Protein AF-A0A1I7AZZ4-F1 (afdb_monomer_lite)

Sequence (117 aa):
MKKLANLSLGICGASIALPRLFILFAGEDNTLLQVIPWGGLILITGILGIGLHLWEARKEGLKFGFQSIFLFLSLVLLFVGFAGLEFQWENAKFILFIGVLTLGVWLVFPNNKKEEE

pLDDT: mean 81.93, std 12.4, range [34.69, 94.19]

Radius of gyration: 16.48 Å; chains: 1; bounding box: 50×30×44 Å

Structure (mmCIF, N/CA/C/O backbone):
data_AF-A0A1I7AZZ4-F1
#
_entry.id   AF-A0A1I7AZZ4-F1
#
loop_
_atom_site.group_PDB
_atom_site.id
_atom_site.type_symbol
_atom_site.label_atom_id
_atom_site.label_alt_id
_atom_site.label_comp_id
_atom_site.label_asym_id
_atom_site.label_entity_id
_atom_site.label_seq_id
_atom_site.pdbx_PDB_ins_code
_atom_site.Cartn_x
_atom_site.Cartn_y
_atom_site.Cartn_z
_atom_site.occupancy
_atom_site.B_iso_or_equiv
_atom_site.auth_seq_id
_atom_site.auth_comp_id
_atom_site.auth_asym_id
_atom_site.auth_atom_id
_atom_site.pdbx_PDB_model_num
ATOM 1 N N . MET A 1 1 ? -6.242 15.486 11.254 1.00 74.62 1 MET A N 1
ATOM 2 C CA . MET A 1 1 ? -5.219 14.649 10.590 1.00 74.62 1 MET A CA 1
ATOM 3 C C . MET A 1 1 ? -5.734 14.087 9.262 1.00 74.62 1 MET A C 1
ATOM 5 O O . MET A 1 1 ? -4.910 13.761 8.414 1.00 74.62 1 MET A O 1
ATOM 9 N N . LYS A 1 2 ? -7.054 14.158 9.005 1.00 77.81 2 LYS A N 1
ATOM 10 C CA . LYS A 1 2 ? -7.714 13.650 7.786 1.00 77.81 2 LYS A CA 1
ATOM 11 C C . LYS A 1 2 ? -7.092 14.164 6.496 1.00 77.81 2 LYS A C 1
ATOM 13 O O . LYS A 1 2 ? -6.870 13.395 5.573 1.00 77.81 2 LYS A O 1
ATOM 18 N N . LYS A 1 3 ? -6.745 15.457 6.446 1.00 81.75 3 LYS A N 1
ATOM 19 C CA . LYS A 1 3 ? -6.085 16.061 5.275 1.00 81.75 3 LYS A CA 1
ATOM 20 C C . LYS A 1 3 ? -4.731 15.411 4.962 1.00 81.75 3 LYS A C 1
ATOM 22 O O . LYS A 1 3 ? -4.466 15.135 3.802 1.00 81.75 3 LYS A O 1
ATOM 27 N N . LEU A 1 4 ? -3.912 15.129 5.978 1.00 83.00 4 LEU A N 1
ATOM 28 C CA . LEU A 1 4 ? -2.614 14.463 5.806 1.00 83.00 4 LEU A CA 1
ATOM 29 C C . LEU A 1 4 ? -2.783 12.985 5.443 1.00 83.00 4 LEU A C 1
ATOM 31 O O . LEU A 1 4 ? -2.088 12.502 4.558 1.00 83.00 4 LEU A O 1
ATOM 35 N N . ALA A 1 5 ? -3.737 12.291 6.070 1.00 80.00 5 ALA A N 1
ATOM 36 C CA . ALA A 1 5 ? -4.045 10.900 5.747 1.00 80.00 5 ALA A CA 1
ATOM 37 C C . ALA A 1 5 ? -4.498 10.750 4.282 1.00 80.00 5 ALA A C 1
ATOM 39 O O . ALA A 1 5 ? -3.969 9.921 3.544 1.00 80.00 5 ALA A O 1
ATOM 40 N N . ASN A 1 6 ? -5.409 11.620 3.832 1.00 84.31 6 AS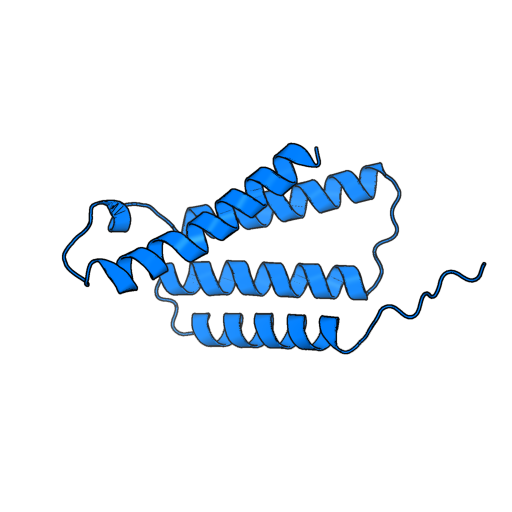N A N 1
ATOM 41 C CA . ASN A 1 6 ? -5.896 11.642 2.452 1.00 84.31 6 ASN A CA 1
ATOM 42 C C . ASN A 1 6 ? -4.806 12.046 1.457 1.00 84.31 6 ASN A C 1
ATOM 44 O O . ASN A 1 6 ? -4.733 11.468 0.379 1.00 84.31 6 ASN A O 1
ATOM 48 N N . LEU A 1 7 ? -3.943 12.998 1.816 1.00 87.81 7 LEU A N 1
ATOM 49 C CA . LEU A 1 7 ? -2.799 13.373 0.989 1.00 87.81 7 LEU A CA 1
ATOM 50 C C . LEU A 1 7 ? -1.818 12.204 0.838 1.00 87.81 7 LEU A C 1
ATOM 52 O O . LEU A 1 7 ? -1.397 11.908 -0.273 1.00 87.81 7 LEU A O 1
ATOM 56 N N . SER A 1 8 ? -1.519 11.491 1.925 1.00 86.31 8 SER A N 1
ATOM 57 C CA . SER A 1 8 ? -0.649 10.312 1.902 1.00 86.31 8 SER A CA 1
ATOM 58 C C . SER A 1 8 ? -1.220 9.197 1.020 1.00 86.31 8 SER A C 1
ATOM 60 O O . SER A 1 8 ? -0.510 8.636 0.191 1.00 86.31 8 SER A O 1
ATOM 62 N N . LEU A 1 9 ? -2.523 8.919 1.131 1.00 85.81 9 LEU A N 1
ATOM 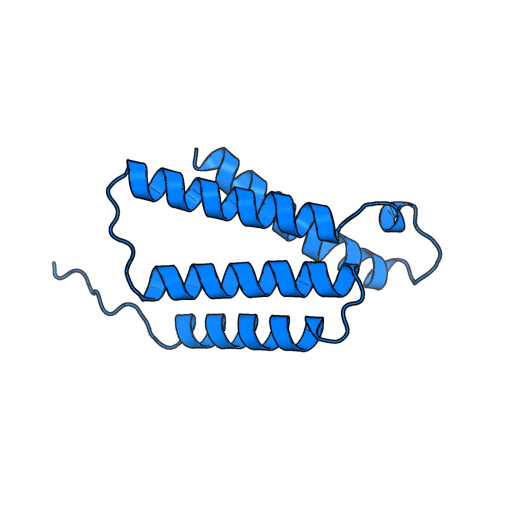63 C CA . LEU A 1 9 ? -3.202 7.950 0.264 1.00 85.81 9 LEU A CA 1
ATOM 64 C C . LEU A 1 9 ? -3.276 8.418 -1.196 1.00 85.81 9 LEU A C 1
ATOM 66 O O . LEU A 1 9 ? -3.131 7.602 -2.102 1.00 85.81 9 LEU A O 1
ATOM 70 N N . GLY A 1 10 ? -3.453 9.719 -1.433 1.00 85.75 10 GLY A N 1
ATOM 71 C CA . GLY A 1 10 ? -3.416 10.308 -2.770 1.00 85.75 10 GLY A CA 1
ATOM 72 C C . GLY A 1 10 ? -2.044 10.160 -3.430 1.00 85.75 10 GLY A C 1
ATOM 73 O O . GLY A 1 10 ? -1.964 9.744 -4.583 1.00 85.75 10 GLY A O 1
ATOM 74 N N . ILE A 1 11 ? -0.963 10.418 -2.686 1.00 88.19 11 ILE A N 1
ATOM 75 C CA . ILE A 1 11 ? 0.414 10.204 -3.153 1.00 88.19 11 ILE A CA 1
ATOM 76 C C . ILE A 1 11 ? 0.674 8.716 -3.401 1.00 88.19 11 ILE A C 1
ATOM 78 O O . ILE A 1 11 ? 1.283 8.379 -4.415 1.00 88.19 11 ILE A O 1
ATOM 82 N N . CYS A 1 12 ? 0.179 7.823 -2.539 1.00 89.31 12 CYS A N 1
ATOM 83 C CA . CYS A 1 12 ? 0.261 6.376 -2.754 1.00 89.31 12 CYS A CA 1
ATOM 84 C C . CYS A 1 12 ? -0.423 5.976 -4.071 1.00 89.31 12 CYS A C 1
ATOM 86 O O . CYS A 1 12 ? 0.192 5.340 -4.924 1.00 89.31 12 CYS A O 1
ATOM 88 N N . GLY A 1 13 ? -1.663 6.424 -4.291 1.00 86.69 13 GLY A N 1
ATOM 89 C CA . GLY A 1 13 ? -2.407 6.164 -5.525 1.00 86.69 13 GLY A CA 1
ATOM 90 C C . GLY A 1 13 ? -1.704 6.709 -6.770 1.00 86.69 13 GLY A C 1
ATOM 91 O O . GLY A 1 13 ? -1.576 5.996 -7.765 1.00 86.69 13 GLY A O 1
ATOM 92 N N . ALA A 1 14 ? -1.176 7.934 -6.701 1.00 87.88 14 ALA A N 1
ATOM 93 C CA . ALA A 1 14 ? -0.376 8.512 -7.777 1.00 87.88 14 ALA A CA 1
ATOM 94 C C . ALA A 1 14 ? 0.898 7.694 -8.040 1.00 87.88 14 ALA A C 1
ATOM 96 O O . ALA A 1 14 ? 1.213 7.417 -9.191 1.00 87.88 14 ALA A O 1
ATOM 97 N N . SER A 1 15 ? 1.581 7.237 -6.989 1.00 87.31 15 SER A N 1
ATOM 98 C CA . SER A 1 15 ? 2.793 6.411 -7.088 1.00 87.31 15 SER A CA 1
ATOM 99 C C . SER A 1 15 ? 2.526 5.027 -7.681 1.00 87.31 15 SER A C 1
ATOM 101 O O . SER A 1 15 ? 3.420 4.437 -8.270 1.00 87.31 15 SER A O 1
ATOM 103 N N . ILE A 1 16 ? 1.300 4.510 -7.560 1.00 87.50 16 ILE A N 1
ATOM 104 C CA . ILE A 1 16 ? 0.868 3.268 -8.215 1.00 87.50 16 ILE A CA 1
ATOM 105 C C . ILE A 1 16 ? 0.512 3.518 -9.690 1.00 87.50 16 ILE A C 1
ATOM 107 O O . ILE A 1 16 ? 0.814 2.693 -10.554 1.00 87.50 16 ILE A O 1
ATOM 111 N N . ALA A 1 17 ? -0.180 4.622 -9.984 1.00 87.19 17 ALA A N 1
ATOM 112 C CA . ALA A 1 17 ? -0.734 4.896 -11.309 1.00 87.19 17 ALA A CA 1
ATOM 113 C C . ALA A 1 17 ? 0.300 5.465 -12.289 1.00 87.19 17 ALA A C 1
ATOM 115 O O . ALA A 1 17 ? 0.356 5.025 -13.435 1.00 87.19 17 ALA A O 1
ATOM 116 N N . LEU A 1 18 ? 1.123 6.419 -11.845 1.00 86.44 18 LEU A N 1
ATOM 117 C CA . LEU A 1 18 ? 2.102 7.116 -12.681 1.00 86.44 18 LEU A CA 1
ATOM 118 C C . LEU A 1 18 ? 3.059 6.162 -13.405 1.00 86.44 18 LEU A C 1
ATOM 120 O O . LEU A 1 18 ? 3.059 6.209 -14.635 1.00 86.44 18 LEU A O 1
ATOM 124 N N . PRO A 1 19 ? 3.814 5.268 -12.732 1.00 82.12 19 PRO A N 1
ATOM 125 C CA . PRO A 1 19 ? 4.747 4.382 -13.430 1.00 82.12 19 PRO A CA 1
ATOM 126 C C . PRO A 1 19 ? 4.050 3.538 -14.506 1.00 82.12 19 PRO A C 1
ATOM 128 O O . PRO A 1 19 ? 4.564 3.400 -15.612 1.00 82.12 19 PRO A O 1
ATOM 131 N N . ARG A 1 20 ? 2.824 3.065 -14.252 1.00 82.06 20 ARG A N 1
ATOM 132 C CA . ARG A 1 20 ? 2.051 2.279 -15.229 1.00 82.06 20 ARG A CA 1
ATOM 133 C C . ARG A 1 20 ? 1.564 3.081 -16.422 1.00 82.06 20 ARG A C 1
ATOM 135 O O . ARG A 1 20 ? 1.636 2.592 -17.545 1.00 82.06 20 ARG A O 1
ATOM 142 N N . LEU A 1 21 ? 1.044 4.283 -16.186 1.00 83.06 21 LEU A N 1
ATOM 143 C CA . LEU A 1 21 ? 0.613 5.165 -17.267 1.00 83.06 21 LEU A CA 1
ATOM 144 C C . LEU A 1 21 ? 1.810 5.543 -18.143 1.00 83.06 21 LEU A C 1
ATOM 146 O O . LEU A 1 21 ? 1.702 5.515 -19.362 1.00 83.06 21 LEU A O 1
ATOM 150 N N . PHE A 1 22 ? 2.971 5.809 -17.545 1.00 78.44 22 PHE A N 1
ATOM 151 C CA . PHE A 1 22 ? 4.185 6.093 -18.307 1.00 78.44 22 PHE A CA 1
ATOM 152 C C . PHE A 1 22 ? 4.647 4.903 -19.149 1.00 78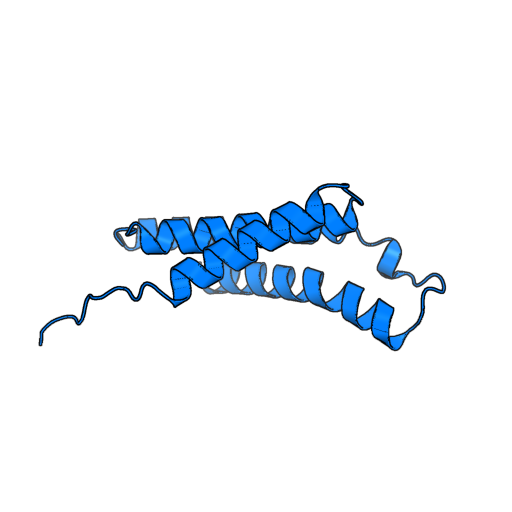.44 22 PHE A C 1
ATOM 154 O O . PHE A 1 22 ? 4.919 5.098 -20.328 1.00 78.44 22 PHE A O 1
ATOM 161 N N . ILE A 1 23 ? 4.653 3.683 -18.604 1.00 78.31 23 ILE A N 1
ATOM 162 C CA . ILE A 1 23 ? 4.965 2.472 -19.385 1.00 78.31 23 ILE A CA 1
ATOM 163 C C . ILE A 1 23 ? 4.002 2.323 -20.577 1.00 78.31 23 ILE A C 1
ATOM 165 O O . ILE A 1 23 ? 4.430 1.995 -21.680 1.00 78.31 23 ILE A O 1
ATOM 169 N N . LEU A 1 24 ? 2.710 2.609 -20.379 1.00 79.00 24 LEU A N 1
ATOM 170 C CA . LEU A 1 24 ? 1.694 2.535 -21.436 1.00 79.00 24 LEU A CA 1
ATOM 171 C C . LEU A 1 24 ? 1.859 3.598 -22.535 1.00 79.00 24 LEU A C 1
ATOM 173 O O . LEU A 1 24 ? 1.570 3.305 -23.692 1.00 79.00 24 LEU A O 1
ATOM 177 N N . PHE A 1 25 ? 2.276 4.821 -22.191 1.00 77.50 25 PHE A N 1
ATOM 178 C CA . PHE A 1 25 ? 2.309 5.952 -23.131 1.00 77.50 25 PHE A CA 1
ATOM 179 C C . PHE A 1 25 ? 3.692 6.258 -23.724 1.00 77.50 25 PHE A C 1
ATOM 181 O O . PHE A 1 25 ? 3.750 6.806 -24.823 1.00 77.50 25 PHE A O 1
ATOM 188 N N . ALA A 1 26 ? 4.788 5.956 -23.023 1.00 69.25 26 ALA A N 1
ATOM 189 C CA . ALA A 1 26 ? 6.141 6.387 -23.396 1.00 69.25 26 ALA A CA 1
ATOM 190 C C . ALA A 1 26 ? 7.059 5.256 -23.897 1.00 69.25 26 ALA A C 1
ATOM 192 O O . ALA A 1 26 ? 8.142 5.550 -24.394 1.00 69.25 26 ALA A O 1
ATOM 193 N N . GLY A 1 27 ? 6.635 3.988 -23.809 1.00 64.31 27 GLY A N 1
ATOM 194 C CA . GLY A 1 27 ? 7.486 2.840 -24.142 1.00 64.31 27 GLY A CA 1
ATOM 195 C C . GLY A 1 27 ? 8.584 2.579 -23.099 1.00 64.31 27 GLY A C 1
ATOM 196 O O . GLY A 1 27 ? 8.788 3.367 -22.177 1.00 64.31 27 GLY A O 1
ATOM 197 N N . GLU A 1 28 ? 9.274 1.440 -23.212 1.00 62.56 28 GLU A N 1
ATOM 198 C CA . GLU A 1 28 ? 10.291 0.974 -22.243 1.00 62.56 28 GLU A CA 1
ATOM 199 C C . GLU A 1 28 ? 11.597 1.791 -22.245 1.00 62.56 28 GLU A C 1
ATOM 201 O O . GLU A 1 28 ? 12.478 1.551 -21.416 1.00 62.56 28 GLU A O 1
ATOM 206 N N . ASP A 1 29 ? 11.725 2.776 -23.136 1.00 57.56 29 ASP A N 1
ATOM 207 C CA . ASP A 1 29 ? 12.964 3.513 -23.353 1.00 57.56 29 ASP A CA 1
ATOM 208 C C . ASP A 1 29 ? 13.269 4.460 -22.176 1.00 57.56 29 ASP A C 1
ATOM 210 O O . ASP A 1 29 ? 12.783 5.587 -22.097 1.00 57.56 29 ASP A O 1
ATOM 214 N N . ASN A 1 30 ? 14.079 3.950 -21.238 1.00 56.81 30 ASN A N 1
ATOM 215 C CA . ASN A 1 30 ? 14.891 4.639 -20.224 1.00 56.81 30 ASN A CA 1
ATOM 216 C C . ASN A 1 30 ? 14.432 6.060 -19.857 1.00 56.81 30 ASN A C 1
ATOM 218 O O . ASN A 1 30 ? 15.100 7.060 -20.129 1.00 56.81 30 ASN A O 1
ATOM 222 N N . THR A 1 31 ? 13.292 6.153 -19.181 1.00 62.69 31 THR A N 1
ATOM 223 C CA . THR A 1 31 ? 12.814 7.412 -18.610 1.00 62.69 31 THR A CA 1
ATOM 224 C C . THR A 1 31 ? 13.432 7.640 -17.226 1.00 62.69 31 THR A C 1
ATOM 226 O O . THR A 1 31 ? 13.521 6.723 -16.412 1.00 62.69 31 THR A O 1
ATOM 229 N N . LEU A 1 32 ? 13.796 8.895 -16.913 1.00 67.62 32 LEU A N 1
ATOM 230 C CA . LEU A 1 32 ? 14.296 9.356 -15.595 1.00 67.62 32 LEU A CA 1
ATOM 231 C C . LEU A 1 32 ? 13.427 8.902 -14.401 1.00 67.62 32 LEU A C 1
ATOM 233 O O . LEU A 1 32 ? 13.882 8.865 -13.261 1.00 67.62 32 LEU A O 1
ATOM 237 N N . LEU A 1 33 ? 12.172 8.544 -14.671 1.00 70.12 33 LEU A N 1
ATOM 238 C CA . LEU A 1 33 ? 11.191 8.047 -13.713 1.00 70.12 33 LEU A CA 1
ATOM 239 C C . LEU A 1 33 ? 11.496 6.629 -13.202 1.00 70.12 33 LEU A C 1
ATOM 241 O O . LEU A 1 33 ? 11.020 6.293 -12.123 1.00 70.12 33 LEU A O 1
ATOM 245 N N . GLN A 1 34 ? 12.302 5.819 -13.901 1.00 69.50 34 GLN A N 1
ATOM 246 C CA . GLN A 1 34 ? 12.726 4.492 -13.419 1.00 69.50 34 GLN A CA 1
ATOM 247 C C . GLN A 1 34 ? 13.700 4.569 -12.230 1.00 69.50 34 GLN A C 1
ATOM 249 O O . GLN A 1 34 ? 13.855 3.605 -11.489 1.00 69.50 34 GLN A O 1
ATOM 254 N N . VAL A 1 35 ? 14.342 5.725 -12.018 1.00 78.56 35 VAL A N 1
ATOM 255 C CA . VAL A 1 35 ? 15.253 5.960 -10.882 1.00 78.56 35 VAL A CA 1
ATOM 256 C C . VAL A 1 35 ? 14.477 6.193 -9.580 1.00 78.56 35 VAL A C 1
ATOM 258 O O . VAL A 1 35 ? 15.022 6.050 -8.484 1.00 78.56 35 VAL A O 1
ATOM 261 N N . ILE A 1 36 ? 13.198 6.562 -9.674 1.00 83.75 36 ILE A N 1
ATOM 262 C CA . ILE A 1 36 ? 12.375 6.841 -8.501 1.00 83.75 36 ILE A CA 1
ATOM 263 C C . ILE A 1 36 ? 12.018 5.511 -7.821 1.00 83.75 36 ILE A C 1
ATOM 265 O O . ILE A 1 36 ? 11.488 4.615 -8.476 1.00 83.75 36 ILE A O 1
ATOM 269 N N . PRO A 1 37 ? 12.241 5.368 -6.500 1.00 87.94 37 PRO A N 1
ATOM 270 C CA . PRO A 1 37 ? 11.922 4.146 -5.769 1.00 87.94 37 PRO A CA 1
ATOM 271 C C . PRO A 1 37 ? 10.410 4.046 -5.500 1.00 87.94 37 PRO A C 1
ATOM 273 O O . PRO A 1 37 ? 9.959 4.163 -4.355 1.00 87.94 37 PRO A O 1
ATOM 276 N N . TRP A 1 38 ? 9.613 3.834 -6.552 1.00 87.12 38 TRP A N 1
ATOM 277 C CA . TRP A 1 38 ? 8.147 3.789 -6.494 1.00 87.12 38 TRP A CA 1
ATOM 278 C C . TRP A 1 38 ? 7.639 2.779 -5.468 1.00 87.12 38 TRP A C 1
ATOM 280 O O . TRP A 1 38 ? 6.790 3.126 -4.652 1.00 87.12 38 TRP A O 1
ATOM 290 N N . GLY A 1 39 ? 8.216 1.573 -5.415 1.00 86.75 39 GLY A N 1
ATOM 291 C CA . GLY A 1 39 ? 7.848 0.562 -4.417 1.00 86.75 39 GLY A CA 1
ATOM 292 C C . GLY A 1 39 ? 8.011 1.050 -2.971 1.00 86.75 39 GLY A C 1
ATOM 293 O O . GLY A 1 39 ? 7.133 0.836 -2.133 1.00 86.75 39 GLY A O 1
ATOM 294 N N . GLY A 1 40 ? 9.089 1.787 -2.686 1.00 87.12 40 GLY A N 1
ATOM 295 C CA . GLY A 1 40 ? 9.314 2.407 -1.379 1.00 87.12 40 GLY A CA 1
ATOM 296 C C . GLY A 1 40 ? 8.301 3.514 -1.075 1.00 87.12 40 GLY A C 1
ATOM 297 O O . GLY A 1 40 ? 7.743 3.553 0.022 1.00 87.12 40 GLY A O 1
ATOM 298 N N . LEU A 1 41 ? 8.006 4.373 -2.057 1.00 89.81 41 LEU A N 1
ATOM 299 C CA . LEU A 1 41 ? 6.995 5.426 -1.920 1.00 89.81 41 LEU A CA 1
ATOM 300 C C . LEU A 1 41 ? 5.603 4.850 -1.650 1.00 89.81 41 LEU A C 1
ATOM 302 O O . LEU A 1 41 ? 4.917 5.342 -0.754 1.00 89.81 41 LEU A O 1
ATOM 306 N N . ILE A 1 42 ? 5.208 3.792 -2.361 1.00 89.75 42 ILE A N 1
ATOM 307 C CA . ILE A 1 42 ? 3.920 3.106 -2.184 1.00 89.75 42 ILE A CA 1
ATOM 308 C C . ILE A 1 42 ? 3.791 2.572 -0.755 1.00 89.75 42 ILE A C 1
ATOM 310 O O . ILE A 1 42 ? 2.786 2.830 -0.094 1.00 89.75 42 ILE A O 1
ATOM 314 N N . LEU A 1 43 ? 4.811 1.877 -0.243 1.00 90.00 43 LEU A N 1
ATOM 315 C CA . LEU A 1 43 ? 4.772 1.331 1.117 1.00 90.00 43 LEU A CA 1
ATOM 316 C C . LEU A 1 43 ? 4.733 2.429 2.174 1.00 90.00 43 LEU A C 1
ATOM 318 O O . LEU A 1 43 ? 3.862 2.404 3.042 1.00 90.00 43 LEU A O 1
ATOM 322 N N . ILE A 1 44 ? 5.642 3.404 2.096 1.00 90.62 44 ILE A N 1
ATOM 323 C CA . ILE A 1 44 ? 5.738 4.468 3.100 1.00 90.62 44 ILE A CA 1
ATOM 324 C C . ILE A 1 44 ? 4.439 5.269 3.122 1.00 90.62 44 ILE A C 1
ATOM 326 O O . ILE A 1 44 ? 3.815 5.398 4.170 1.00 90.62 44 ILE A O 1
ATOM 330 N N . THR A 1 45 ? 3.983 5.769 1.975 1.00 89.75 45 THR A N 1
ATOM 331 C CA . THR A 1 45 ? 2.793 6.631 1.920 1.00 89.75 45 THR A CA 1
ATOM 332 C C . THR A 1 45 ? 1.493 5.854 2.128 1.00 89.75 45 THR A C 1
ATOM 334 O O . THR A 1 45 ? 0.564 6.372 2.755 1.00 89.75 45 THR A O 1
ATOM 337 N N . GLY A 1 46 ? 1.425 4.595 1.690 1.00 86.75 46 GLY A N 1
ATOM 338 C CA . GLY A 1 46 ? 0.286 3.712 1.926 1.00 86.75 46 GLY A CA 1
ATOM 339 C C . GLY A 1 46 ? 0.115 3.356 3.404 1.00 86.75 46 GLY A C 1
ATOM 340 O O . GLY A 1 46 ? -0.959 3.573 3.969 1.00 86.75 46 GLY A O 1
ATOM 341 N N . ILE A 1 47 ? 1.178 2.875 4.059 1.00 89.19 47 ILE A N 1
ATOM 342 C CA . ILE A 1 47 ? 1.152 2.503 5.485 1.00 89.19 47 ILE A CA 1
ATOM 343 C C . ILE A 1 47 ? 0.902 3.735 6.355 1.00 89.19 47 ILE A C 1
ATOM 345 O O . ILE A 1 47 ? 0.087 3.685 7.274 1.00 89.19 47 ILE A O 1
ATOM 349 N N . LEU A 1 48 ? 1.559 4.857 6.054 1.00 89.12 48 LEU A N 1
ATOM 350 C CA . LEU A 1 48 ? 1.416 6.097 6.815 1.00 89.12 48 LEU A CA 1
ATOM 351 C C . LEU A 1 48 ? 0.006 6.690 6.639 1.00 89.12 48 LEU A C 1
ATOM 353 O O . LEU A 1 48 ? -0.602 7.124 7.616 1.00 89.12 48 LEU A O 1
ATOM 357 N N . GLY A 1 49 ? -0.576 6.604 5.439 1.00 87.12 49 GLY A N 1
ATOM 358 C CA . GLY A 1 49 ? -1.962 7.002 5.176 1.00 87.12 49 GLY A CA 1
ATOM 359 C C . GLY A 1 49 ? -2.987 6.174 5.957 1.00 87.12 49 GLY A C 1
ATOM 360 O O . GLY A 1 49 ? -3.870 6.741 6.604 1.00 87.12 49 GLY A O 1
ATOM 361 N N . ILE A 1 50 ? -2.838 4.844 5.961 1.00 88.00 50 ILE A N 1
ATOM 362 C CA . ILE A 1 50 ? -3.689 3.943 6.757 1.00 88.00 50 ILE A CA 1
ATOM 363 C C . ILE A 1 50 ? -3.497 4.198 8.256 1.00 88.00 50 ILE A C 1
ATOM 365 O O . ILE A 1 50 ? -4.475 4.329 8.990 1.00 88.00 50 ILE A O 1
ATOM 369 N N . GLY A 1 51 ? -2.249 4.307 8.713 1.00 87.38 51 GLY A N 1
ATOM 370 C CA . GLY A 1 51 ? -1.913 4.533 10.116 1.00 87.38 51 GLY A CA 1
ATOM 371 C C . GLY A 1 51 ? -2.502 5.833 10.661 1.00 87.38 51 GLY A C 1
ATOM 372 O O . GLY A 1 51 ? -3.063 5.839 11.755 1.00 87.38 51 GLY A O 1
ATOM 373 N N . LEU A 1 52 ? -2.451 6.920 9.883 1.00 88.75 52 LEU A N 1
ATOM 374 C CA . LEU A 1 52 ? -3.069 8.195 10.256 1.00 88.75 52 LEU A CA 1
ATOM 375 C C . LEU A 1 52 ? -4.598 8.102 10.330 1.00 88.75 52 LEU A C 1
ATOM 377 O O . LEU A 1 52 ? -5.186 8.651 11.263 1.00 88.75 52 LEU A O 1
ATOM 381 N N . HIS A 1 53 ? -5.239 7.387 9.399 1.00 84.06 53 HIS A N 1
ATOM 382 C CA . HIS A 1 53 ? -6.687 7.141 9.446 1.00 84.06 53 HIS A CA 1
ATOM 383 C C . HIS A 1 53 ? -7.089 6.317 10.672 1.00 84.06 53 HIS A C 1
ATOM 385 O O . HIS A 1 53 ? -8.042 6.670 11.365 1.00 84.06 53 HIS A O 1
ATOM 391 N N . LEU A 1 54 ? -6.329 5.269 10.999 1.00 86.38 54 LEU A N 1
ATOM 392 C CA . LEU A 1 54 ? -6.548 4.463 12.204 1.00 86.38 54 LEU A CA 1
ATOM 393 C C . LEU A 1 54 ? -6.351 5.282 13.483 1.00 86.38 54 LEU A C 1
ATOM 395 O O . LEU A 1 54 ? -7.147 5.178 14.419 1.00 86.38 54 LEU A O 1
ATOM 399 N N . TRP A 1 55 ? -5.313 6.116 13.525 1.00 86.56 55 TRP A N 1
ATOM 400 C CA . TRP A 1 55 ? -5.036 6.993 14.659 1.00 86.56 55 TRP A CA 1
ATOM 401 C C . TRP A 1 55 ? -6.168 7.994 14.893 1.00 86.56 55 TRP A C 1
ATOM 403 O O . TRP A 1 55 ? -6.594 8.217 16.027 1.00 86.56 55 TRP A O 1
ATOM 413 N N . GLU A 1 56 ? -6.680 8.591 13.823 1.00 85.56 56 GLU A N 1
ATOM 414 C CA . GLU A 1 56 ? -7.768 9.555 13.910 1.00 85.56 56 GLU A CA 1
ATOM 415 C C . GLU A 1 56 ? -9.092 8.904 14.293 1.00 85.56 56 GLU A C 1
ATOM 417 O O . GLU A 1 56 ? -9.762 9.402 15.192 1.00 85.56 56 GLU A O 1
ATOM 422 N N . ALA A 1 57 ? -9.417 7.747 13.720 1.00 82.94 57 ALA A N 1
ATOM 423 C CA . ALA A 1 57 ? -10.600 6.989 14.110 1.00 82.94 57 ALA A CA 1
ATOM 424 C C . ALA A 1 57 ? -10.535 6.515 15.576 1.00 82.94 57 ALA A C 1
ATOM 426 O O . ALA A 1 57 ? -11.543 6.565 16.282 1.00 82.94 57 ALA A O 1
ATOM 427 N N . ARG A 1 58 ? -9.344 6.165 16.088 1.00 84.56 58 ARG A N 1
ATOM 428 C CA . ARG A 1 58 ? -9.142 5.906 17.524 1.00 84.56 58 ARG A CA 1
ATOM 429 C C . ARG A 1 58 ? -9.373 7.160 18.370 1.00 84.56 58 ARG A C 1
ATOM 431 O O . ARG A 1 58 ? -9.998 7.065 19.422 1.00 84.56 58 ARG A O 1
ATOM 438 N N . LYS A 1 59 ? -8.882 8.323 17.926 1.00 85.06 59 LYS A N 1
ATOM 439 C CA . LYS A 1 59 ? -9.095 9.609 18.612 1.00 85.06 59 LYS A CA 1
ATOM 440 C C . LYS A 1 59 ? -10.577 9.998 18.648 1.00 85.06 59 LYS A C 1
ATOM 442 O O . LYS A 1 59 ? -11.024 10.582 19.628 1.00 85.06 59 LYS A O 1
ATOM 447 N N . GLU A 1 60 ? -11.324 9.653 17.605 1.00 83.75 60 GLU A N 1
ATOM 448 C CA . GLU A 1 60 ? -12.769 9.883 17.487 1.00 83.75 60 GLU A CA 1
ATOM 449 C C . GLU A 1 60 ? -13.613 8.817 18.215 1.00 83.75 60 GLU A C 1
ATOM 451 O O . GLU A 1 60 ? -14.837 8.903 18.218 1.00 83.75 60 GLU A O 1
ATOM 456 N N . GLY A 1 61 ? -12.987 7.822 18.859 1.00 78.06 61 GLY A N 1
ATOM 457 C CA . GLY A 1 61 ? -13.692 6.774 19.604 1.00 78.06 61 GLY A CA 1
ATOM 458 C C . GLY A 1 61 ? -14.479 5.799 18.721 1.00 78.06 61 GLY A C 1
ATOM 459 O O . GLY A 1 61 ? -15.343 5.076 19.222 1.00 78.06 61 GLY A O 1
ATOM 460 N N . LEU A 1 62 ? -14.194 5.761 17.415 1.00 78.62 62 LEU A N 1
ATOM 461 C CA . LEU A 1 62 ? -14.879 4.882 16.474 1.00 78.62 62 LEU A CA 1
ATOM 462 C C . LEU A 1 62 ? -14.524 3.420 16.763 1.00 78.62 62 LEU A C 1
ATOM 464 O O . LEU A 1 62 ? -13.357 3.045 16.893 1.00 78.62 62 LEU A O 1
ATOM 468 N N . LYS A 1 63 ? -15.550 2.571 16.841 1.00 76.62 63 LYS A N 1
ATOM 469 C CA . LYS A 1 63 ? -15.366 1.123 16.953 1.00 76.62 63 LYS A CA 1
ATOM 470 C C . LYS A 1 63 ? -15.130 0.548 15.562 1.00 76.62 63 LYS A C 1
ATOM 472 O O . LYS A 1 63 ? -16.005 0.618 14.703 1.00 76.62 63 LYS A O 1
ATOM 477 N N . PHE A 1 64 ? -13.964 -0.052 15.352 1.00 77.25 64 PHE A N 1
ATOM 478 C CA . PHE A 1 64 ? -13.679 -0.779 14.120 1.00 77.25 64 PHE A CA 1
ATOM 479 C C . PHE A 1 64 ? -14.433 -2.108 14.123 1.00 77.25 64 PHE A C 1
ATOM 481 O O . PHE A 1 64 ? -14.193 -2.970 14.968 1.00 77.25 64 PHE A O 1
ATOM 488 N N . GLY A 1 65 ? -15.359 -2.265 13.181 1.00 78.50 65 GLY A N 1
ATOM 489 C CA . GLY A 1 65 ? -15.989 -3.552 12.915 1.00 78.50 65 GLY A CA 1
ATOM 490 C C . GLY A 1 65 ? -15.058 -4.480 12.137 1.00 78.50 65 GLY A C 1
ATOM 491 O O . GLY A 1 65 ? -14.079 -4.045 11.525 1.00 78.50 65 GLY A O 1
ATOM 492 N N . PHE A 1 66 ? -15.416 -5.763 12.094 1.00 76.81 66 PHE A N 1
ATOM 493 C CA . PHE A 1 66 ? -14.725 -6.782 11.297 1.00 76.81 66 PHE A CA 1
ATOM 494 C C . PHE A 1 66 ? -14.554 -6.365 9.825 1.00 76.81 66 PHE A C 1
ATOM 496 O O . PHE A 1 66 ? -13.499 -6.560 9.229 1.00 76.81 66 PHE A O 1
ATOM 503 N N . GLN A 1 67 ? -15.555 -5.689 9.263 1.00 78.50 67 GLN A N 1
ATOM 504 C CA . GLN A 1 67 ? -15.508 -5.164 7.901 1.00 78.50 67 GLN A CA 1
ATOM 505 C C . GLN A 1 67 ? -14.445 -4.090 7.683 1.00 78.50 67 GLN A C 1
ATOM 507 O O . GLN A 1 67 ? -13.769 -4.106 6.660 1.00 78.50 67 GLN A O 1
ATOM 512 N N . SER A 1 68 ? -14.278 -3.158 8.625 1.00 81.38 68 SER A N 1
ATOM 513 C CA . SER A 1 68 ? -13.239 -2.130 8.521 1.00 81.38 68 SER A CA 1
ATOM 514 C C . SER A 1 68 ? -11.857 -2.779 8.513 1.00 81.38 68 SER A C 1
ATOM 516 O O . SER A 1 68 ? -11.004 -2.393 7.723 1.00 81.38 68 SER A O 1
ATOM 518 N N . ILE A 1 69 ? -11.660 -3.814 9.334 1.00 84.06 69 ILE A N 1
ATOM 519 C CA . ILE A 1 69 ? -10.415 -4.591 9.376 1.00 84.06 69 ILE A CA 1
ATOM 520 C C . ILE A 1 69 ? -10.167 -5.289 8.034 1.00 84.06 69 ILE A C 1
ATOM 522 O O . ILE A 1 69 ? -9.056 -5.215 7.516 1.00 84.06 69 ILE A O 1
ATOM 526 N N . PHE A 1 70 ? -11.194 -5.900 7.434 1.00 86.69 70 PHE A N 1
ATOM 527 C CA . PHE A 1 70 ? -11.093 -6.514 6.104 1.00 86.69 70 PHE A CA 1
ATOM 528 C C . PHE A 1 70 ? -10.736 -5.502 5.011 1.00 86.69 70 PHE A C 1
ATOM 530 O O . PHE A 1 70 ? -9.877 -5.782 4.174 1.00 86.69 70 PHE A O 1
ATOM 537 N N . LEU A 1 71 ? -11.329 -4.306 5.049 1.00 88.00 71 LEU A N 1
ATOM 538 C CA . LEU A 1 71 ? -10.984 -3.228 4.127 1.00 88.00 71 LEU A CA 1
ATOM 539 C C . LEU A 1 71 ? -9.517 -2.812 4.290 1.00 88.00 71 LEU A C 1
ATOM 541 O O . LEU A 1 71 ? -8.787 -2.755 3.301 1.00 88.00 71 LEU A O 1
ATOM 545 N N . PHE A 1 72 ? -9.058 -2.577 5.522 1.00 88.31 72 PHE A N 1
ATOM 546 C CA . PHE A 1 72 ? -7.661 -2.218 5.779 1.00 88.31 72 PHE A CA 1
ATOM 547 C C . PHE A 1 72 ? -6.699 -3.318 5.340 1.00 88.31 72 PHE A C 1
ATOM 549 O O . PHE A 1 72 ? -5.691 -3.020 4.705 1.00 88.31 72 PHE A O 1
ATOM 556 N N . LEU A 1 73 ? -7.026 -4.580 5.616 1.00 90.06 73 LEU A N 1
ATOM 557 C CA . LEU A 1 73 ? -6.231 -5.719 5.173 1.00 90.06 73 LEU A CA 1
ATOM 558 C C . LEU A 1 73 ? -6.138 -5.770 3.645 1.00 90.06 73 LEU A C 1
ATOM 560 O O . LEU A 1 73 ? -5.044 -5.931 3.109 1.00 90.06 73 LEU A O 1
ATOM 564 N N . SER A 1 74 ? -7.258 -5.573 2.943 1.00 90.75 74 SER A N 1
ATOM 565 C CA . SER A 1 74 ? -7.272 -5.542 1.479 1.00 90.75 74 SER A CA 1
ATOM 566 C C . SER A 1 74 ? -6.387 -4.421 0.924 1.00 90.75 74 SER A C 1
ATOM 568 O O . SER A 1 74 ? -5.587 -4.662 0.024 1.00 90.75 74 SER A O 1
ATOM 570 N N . LEU A 1 75 ? -6.442 -3.222 1.516 1.00 90.06 75 LEU A N 1
ATOM 571 C CA . LEU A 1 75 ? -5.604 -2.088 1.123 1.00 90.06 75 LEU A CA 1
ATOM 572 C C . LEU A 1 75 ? -4.119 -2.358 1.374 1.00 90.06 75 LEU A C 1
ATOM 574 O O . LEU A 1 75 ? -3.298 -2.086 0.503 1.00 90.06 75 LEU A O 1
ATOM 578 N N . VAL A 1 76 ? -3.766 -2.935 2.527 1.00 90.88 76 VAL A N 1
ATOM 579 C CA . VAL A 1 76 ? -2.377 -3.309 2.832 1.00 90.88 76 VAL A CA 1
ATOM 580 C C . VAL A 1 76 ? -1.865 -4.336 1.825 1.00 90.88 76 VAL A C 1
ATOM 582 O O . VAL A 1 76 ? -0.777 -4.157 1.284 1.00 90.88 76 VAL A O 1
ATOM 585 N N . LEU A 1 77 ? -2.650 -5.373 1.520 1.00 92.88 77 LEU A N 1
ATOM 586 C CA . LEU A 1 77 ? -2.290 -6.378 0.517 1.00 92.88 77 LEU A CA 1
ATOM 587 C C . LEU A 1 77 ? -2.098 -5.756 -0.869 1.00 92.88 77 LEU A C 1
ATOM 589 O O . LEU A 1 77 ? -1.148 -6.102 -1.564 1.00 92.88 77 LEU A O 1
ATOM 593 N N . LEU A 1 78 ? -2.947 -4.803 -1.257 1.00 92.44 78 LEU A N 1
ATOM 594 C CA . LEU A 1 78 ? -2.797 -4.084 -2.521 1.00 92.44 78 LEU A CA 1
ATOM 595 C C . LEU A 1 78 ? -1.515 -3.245 -2.552 1.00 92.44 78 LEU A C 1
ATOM 597 O O . LEU A 1 78 ? -0.777 -3.302 -3.533 1.00 92.44 78 LEU A O 1
ATOM 601 N N . PHE A 1 79 ? -1.205 -2.507 -1.484 1.00 92.44 79 PHE A N 1
ATOM 602 C CA . PHE A 1 79 ? 0.018 -1.700 -1.412 1.00 92.44 79 PHE A CA 1
ATOM 603 C C . PHE A 1 79 ? 1.277 -2.564 -1.424 1.00 92.44 79 PHE A C 1
ATOM 605 O O . PHE A 1 79 ? 2.201 -2.284 -2.184 1.00 92.44 79 PHE A O 1
ATOM 612 N N . VAL A 1 80 ? 1.297 -3.645 -0.641 1.00 91.44 80 VAL A N 1
ATOM 613 C CA . VAL A 1 80 ? 2.407 -4.606 -0.617 1.00 91.44 80 VAL A CA 1
ATOM 614 C C . VAL A 1 80 ? 2.550 -5.303 -1.964 1.00 91.44 80 VAL A C 1
ATOM 616 O O . VAL A 1 80 ? 3.661 -5.440 -2.463 1.00 91.44 80 VAL A O 1
ATOM 619 N N . GLY A 1 81 ? 1.445 -5.706 -2.585 1.00 91.81 81 GLY A N 1
ATOM 620 C CA . GLY A 1 81 ? 1.461 -6.342 -3.894 1.00 91.81 81 GLY A CA 1
ATOM 621 C C . GLY A 1 81 ? 1.972 -5.409 -4.994 1.00 91.81 81 GLY A C 1
ATOM 622 O O . GLY A 1 81 ? 2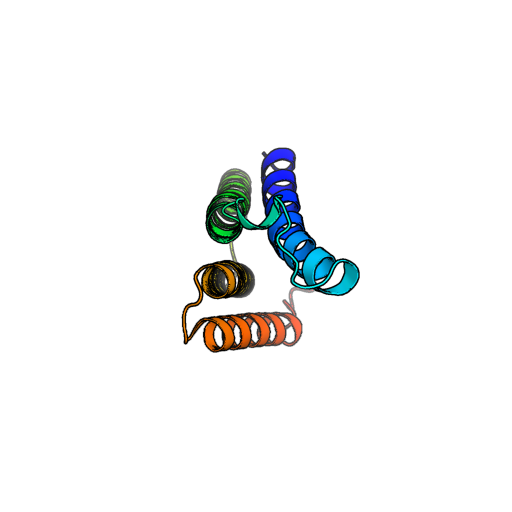.774 -5.824 -5.827 1.00 91.81 81 GLY A O 1
ATOM 623 N N . PHE A 1 82 ? 1.576 -4.133 -4.982 1.00 90.88 82 PHE A N 1
ATOM 624 C CA . PHE A 1 82 ? 2.063 -3.156 -5.955 1.00 90.88 82 PHE A CA 1
ATOM 625 C C . PHE A 1 82 ? 3.522 -2.780 -5.725 1.00 90.88 82 PHE A C 1
ATOM 627 O O . PHE A 1 82 ? 4.275 -2.717 -6.690 1.00 90.88 82 PHE A O 1
ATOM 634 N N . ALA A 1 83 ? 3.946 -2.609 -4.475 1.00 90.94 83 ALA A N 1
ATOM 635 C CA . ALA A 1 83 ? 5.356 -2.419 -4.166 1.00 90.94 83 ALA A CA 1
ATOM 636 C C . ALA A 1 83 ? 6.194 -3.649 -4.544 1.00 90.94 83 ALA A C 1
ATOM 638 O O . ALA A 1 83 ? 7.279 -3.509 -5.096 1.00 90.94 83 ALA A O 1
ATOM 639 N N . GLY A 1 84 ? 5.671 -4.854 -4.313 1.00 90.50 84 GLY A N 1
ATOM 640 C CA . GLY A 1 84 ? 6.307 -6.105 -4.712 1.00 90.50 84 GLY A CA 1
ATOM 641 C C . GLY A 1 84 ? 6.479 -6.235 -6.226 1.00 90.50 84 GLY A C 1
ATOM 642 O O . GLY A 1 84 ? 7.475 -6.802 -6.657 1.00 90.50 84 GLY A O 1
ATOM 643 N N . LEU A 1 85 ? 5.562 -5.691 -7.039 1.00 89.69 85 LEU A N 1
ATOM 644 C CA . LEU A 1 85 ? 5.752 -5.635 -8.494 1.00 89.69 85 LEU A CA 1
ATOM 645 C C . LEU A 1 85 ? 6.941 -4.746 -8.873 1.00 89.69 85 LEU A C 1
ATOM 647 O O . LEU A 1 85 ? 7.739 -5.147 -9.714 1.00 89.69 85 LEU A O 1
ATOM 651 N N . GLU A 1 86 ? 7.086 -3.587 -8.227 1.00 87.12 86 GLU A N 1
ATOM 652 C CA . GLU A 1 86 ? 8.229 -2.687 -8.440 1.00 87.12 86 GLU A CA 1
ATOM 653 C C . GLU A 1 86 ? 9.550 -3.321 -7.973 1.00 87.12 86 GLU A C 1
ATOM 655 O O . GLU A 1 86 ? 10.582 -3.159 -8.615 1.00 87.12 86 GLU A O 1
ATOM 660 N N . PHE A 1 87 ? 9.522 -4.106 -6.891 1.00 88.81 87 PHE A N 1
ATOM 661 C CA . PHE A 1 87 ? 10.674 -4.881 -6.414 1.00 88.81 87 PHE A CA 1
ATOM 662 C C . PHE A 1 87 ? 10.873 -6.222 -7.140 1.00 88.81 87 PHE A C 1
ATOM 664 O O . PHE A 1 87 ? 11.730 -7.005 -6.733 1.00 88.81 87 PHE A O 1
ATOM 671 N N . GLN A 1 88 ? 10.089 -6.501 -8.187 1.00 88.00 88 GLN A N 1
ATOM 672 C CA . GLN A 1 88 ? 10.155 -7.732 -8.982 1.00 88.00 88 GLN A CA 1
ATOM 673 C C . GLN A 1 88 ? 10.023 -9.027 -8.158 1.00 88.00 88 GLN A C 1
ATOM 675 O O . GLN A 1 88 ? 10.628 -10.051 -8.468 1.00 88.00 88 GLN A O 1
ATOM 680 N N . TRP A 1 89 ? 9.206 -9.016 -7.103 1.00 91.94 89 TRP A N 1
ATOM 681 C CA . TRP A 1 89 ? 8.906 -10.224 -6.338 1.00 91.94 89 TRP A CA 1
ATOM 682 C C . TRP A 1 89 ? 8.050 -11.185 -7.164 1.00 91.94 89 TRP A C 1
ATOM 684 O O . TRP A 1 89 ? 6.976 -10.818 -7.646 1.00 91.94 89 TRP A O 1
ATOM 694 N N . GLU A 1 90 ? 8.464 -12.448 -7.241 1.00 88.88 90 GLU A N 1
ATOM 695 C CA . GLU A 1 90 ? 7.767 -13.491 -8.010 1.00 88.88 90 GLU A CA 1
ATOM 696 C C . GLU A 1 90 ? 6.291 -13.635 -7.601 1.00 88.88 90 GLU A C 1
ATOM 698 O O . GLU A 1 90 ? 5.397 -13.758 -8.440 1.00 88.88 90 GLU A O 1
ATOM 703 N N . ASN A 1 91 ? 6.014 -13.518 -6.300 1.00 90.62 91 ASN A N 1
ATOM 704 C CA . ASN A 1 91 ? 4.680 -13.707 -5.729 1.00 90.62 91 ASN A CA 1
ATOM 705 C C . ASN A 1 91 ? 3.834 -12.422 -5.660 1.00 90.62 91 ASN A C 1
ATOM 707 O O . ASN A 1 91 ? 2.704 -12.462 -5.171 1.00 90.62 91 ASN A O 1
ATOM 711 N N . ALA A 1 92 ? 4.326 -11.280 -6.152 1.00 90.31 92 ALA A N 1
ATOM 712 C CA . ALA A 1 92 ? 3.613 -10.001 -6.058 1.00 90.31 92 ALA A CA 1
ATOM 713 C C . ALA A 1 92 ? 2.222 -10.039 -6.710 1.00 90.31 92 ALA A C 1
ATOM 715 O O . ALA A 1 92 ? 1.248 -9.534 -6.149 1.00 90.31 92 ALA A O 1
ATOM 716 N N . LYS A 1 93 ? 2.103 -10.710 -7.864 1.00 90.62 93 LYS A N 1
ATOM 717 C CA . LYS A 1 93 ? 0.824 -10.893 -8.572 1.00 90.62 93 LYS A CA 1
ATOM 718 C C . LYS A 1 93 ? -0.190 -11.677 -7.736 1.00 90.62 93 LYS A C 1
ATOM 720 O O . LYS A 1 93 ? -1.373 -11.352 -7.750 1.00 90.62 93 LYS A O 1
ATOM 725 N N . PHE A 1 94 ? 0.273 -12.674 -6.983 1.00 93.38 94 PHE A N 1
ATOM 726 C CA . PHE A 1 94 ? -0.578 -13.473 -6.105 1.00 93.38 94 PHE A CA 1
ATOM 727 C C . PHE A 1 94 ? -1.055 -12.665 -4.892 1.00 93.38 94 PHE A C 1
ATOM 729 O O . PHE A 1 94 ? -2.238 -12.694 -4.561 1.00 93.38 94 PHE A O 1
ATOM 736 N N . ILE A 1 95 ? -0.168 -11.867 -4.287 1.00 92.75 95 ILE A N 1
ATOM 737 C CA . ILE A 1 95 ? -0.525 -10.951 -3.192 1.00 92.75 95 ILE A CA 1
ATOM 738 C C . ILE A 1 95 ? -1.584 -9.942 -3.660 1.00 92.75 95 ILE A C 1
ATOM 740 O O . ILE A 1 95 ? -2.585 -9.738 -2.972 1.00 92.75 95 ILE A O 1
ATOM 744 N N . LEU A 1 96 ? -1.410 -9.362 -4.853 1.00 92.06 96 LEU A N 1
ATOM 745 C CA . LEU A 1 96 ? -2.403 -8.470 -5.457 1.00 92.06 96 LEU A CA 1
ATOM 746 C C . LEU A 1 96 ? -3.740 -9.163 -5.679 1.00 92.06 96 LEU A C 1
ATOM 748 O O . LEU A 1 96 ? -4.778 -8.596 -5.348 1.00 92.06 96 LEU A O 1
ATOM 752 N N . PHE A 1 97 ? -3.722 -10.385 -6.209 1.00 93.44 97 PHE A N 1
ATOM 753 C CA . PHE A 1 97 ? -4.935 -11.157 -6.437 1.00 93.44 97 PHE A CA 1
ATOM 754 C C . PHE A 1 97 ? -5.706 -11.401 -5.134 1.00 93.44 97 PHE A C 1
ATOM 756 O O . PHE A 1 97 ? -6.907 -11.141 -5.081 1.00 93.44 97 PHE A O 1
ATOM 763 N N . ILE A 1 98 ? -5.020 -11.798 -4.057 1.00 94.19 98 ILE A N 1
ATOM 764 C CA . ILE A 1 98 ? -5.639 -11.941 -2.730 1.00 94.19 98 ILE A CA 1
ATOM 765 C C . ILE A 1 98 ? -6.175 -10.594 -2.236 1.00 94.19 98 ILE A C 1
ATOM 767 O O . ILE A 1 98 ? -7.286 -10.539 -1.708 1.00 94.19 98 ILE A O 1
ATOM 771 N N . GLY A 1 99 ? -5.431 -9.501 -2.424 1.00 92.00 99 GLY A N 1
ATOM 772 C CA . GLY A 1 99 ? -5.879 -8.155 -2.063 1.00 92.00 99 GLY A CA 1
ATOM 773 C C . GLY A 1 99 ? -7.184 -7.768 -2.764 1.00 92.00 99 GLY A C 1
ATOM 774 O O . GLY A 1 99 ? -8.135 -7.351 -2.104 1.00 92.00 99 GLY A O 1
ATOM 775 N N . VAL A 1 100 ? -7.269 -7.991 -4.079 1.00 92.50 100 VAL A N 1
ATOM 776 C CA . VAL A 1 100 ? -8.478 -7.739 -4.880 1.00 92.50 100 VAL A CA 1
ATOM 777 C C . VAL A 1 100 ? -9.629 -8.651 -4.458 1.00 92.50 100 VAL A C 1
ATOM 779 O O . VAL A 1 100 ? -10.745 -8.165 -4.297 1.00 92.50 100 VAL A O 1
ATOM 782 N N . LEU A 1 101 ? -9.383 -9.944 -4.224 1.00 92.19 101 LEU A N 1
ATOM 783 C CA . LEU A 1 101 ? -10.413 -10.864 -3.731 1.00 92.19 101 LEU A CA 1
ATOM 784 C C . LEU A 1 101 ? -10.948 -10.431 -2.367 1.00 92.19 101 LEU A C 1
ATOM 786 O O . LEU A 1 101 ? -12.156 -10.421 -2.157 1.00 92.19 101 LEU A O 1
ATOM 790 N N . THR A 1 102 ? -10.065 -10.030 -1.455 1.00 89.75 102 THR A N 1
ATOM 791 C CA . THR A 1 102 ? -10.448 -9.555 -0.118 1.00 89.75 102 THR A CA 1
ATOM 792 C C . THR A 1 102 ? -11.282 -8.278 -0.211 1.00 89.75 102 THR A C 1
ATOM 794 O O . THR A 1 102 ? -12.280 -8.139 0.495 1.00 89.75 102 THR A O 1
ATOM 797 N N . LEU A 1 103 ? -10.922 -7.370 -1.124 1.00 88.94 103 LEU A N 1
ATOM 798 C CA . LEU A 1 103 ? -11.705 -6.170 -1.423 1.00 88.94 103 LEU A CA 1
ATOM 799 C C . LEU A 1 103 ? -13.070 -6.522 -2.039 1.00 88.94 103 LEU A C 1
ATOM 801 O O . LEU A 1 103 ? -14.082 -5.933 -1.670 1.00 88.94 103 LEU A O 1
ATOM 805 N N . GLY A 1 104 ? -13.121 -7.518 -2.926 1.00 86.81 104 GLY A N 1
ATOM 806 C CA . GLY A 1 104 ? -14.360 -8.043 -3.501 1.00 86.81 104 GLY A CA 1
ATOM 807 C C . GLY A 1 104 ? -15.283 -8.657 -2.448 1.00 86.81 104 GLY A C 1
ATOM 808 O O . GLY A 1 104 ? -16.468 -8.343 -2.416 1.00 86.81 104 GLY A O 1
ATOM 809 N N . VAL A 1 105 ? -14.741 -9.461 -1.529 1.00 86.62 105 VAL A N 1
ATOM 810 C CA . VAL A 1 105 ? -15.485 -9.999 -0.377 1.00 86.62 105 VAL A CA 1
ATOM 811 C C . VAL A 1 105 ? -16.044 -8.856 0.466 1.00 86.62 105 VAL A C 1
ATOM 813 O O . VAL A 1 105 ? -17.216 -8.876 0.831 1.00 86.62 105 VAL A O 1
ATOM 816 N N . TRP A 1 106 ? -15.244 -7.823 0.726 1.00 85.25 106 TRP A N 1
ATOM 817 C CA . TRP A 1 106 ? -15.709 -6.655 1.465 1.00 85.25 106 TRP A CA 1
ATOM 818 C C . TRP A 1 106 ? -16.863 -5.913 0.761 1.00 85.25 106 TRP A C 1
ATOM 820 O O . TRP A 1 106 ? -17.804 -5.500 1.436 1.00 85.25 106 TRP A O 1
ATOM 830 N N . LEU A 1 107 ? -16.831 -5.785 -0.572 1.00 82.56 107 LEU A N 1
ATOM 831 C CA . LEU A 1 107 ? -17.912 -5.170 -1.359 1.00 82.56 107 LEU A CA 1
ATOM 832 C C . LEU A 1 107 ? -19.206 -6.000 -1.350 1.00 82.56 107 LEU A C 1
ATOM 834 O O . LEU A 1 107 ? -20.298 -5.435 -1.338 1.00 82.56 107 LEU A O 1
ATOM 838 N N . VAL A 1 108 ? -19.089 -7.330 -1.381 1.00 81.81 108 VAL A N 1
ATOM 839 C CA . VAL A 1 108 ? -20.232 -8.257 -1.491 1.00 81.81 108 VAL A CA 1
ATOM 840 C C . VAL A 1 108 ? -20.925 -8.498 -0.151 1.00 81.81 108 VAL A C 1
ATOM 842 O O . VAL A 1 108 ? -22.118 -8.789 -0.134 1.00 81.81 108 VAL A O 1
ATOM 845 N N . PHE A 1 109 ? -20.214 -8.360 0.968 1.00 74.44 109 PHE A N 1
ATOM 846 C CA . PHE A 1 109 ? -20.804 -8.408 2.303 1.00 74.44 109 PHE A CA 1
ATOM 847 C C . PHE A 1 109 ? -21.055 -6.982 2.802 1.00 74.44 109 PHE A C 1
ATOM 849 O O . PHE A 1 109 ? -20.192 -6.437 3.487 1.00 74.44 109 PHE A O 1
ATOM 856 N N . PRO A 1 110 ? -22.197 -6.341 2.479 1.00 57.12 110 PRO A N 1
ATOM 857 C CA . PRO A 1 110 ? -22.516 -5.017 2.990 1.00 57.12 110 PRO A CA 1
ATOM 858 C C . PRO A 1 110 ? -22.618 -5.039 4.514 1.00 57.12 110 PRO A C 1
ATOM 860 O O . PRO A 1 110 ? -23.074 -6.008 5.125 1.00 57.12 110 PRO A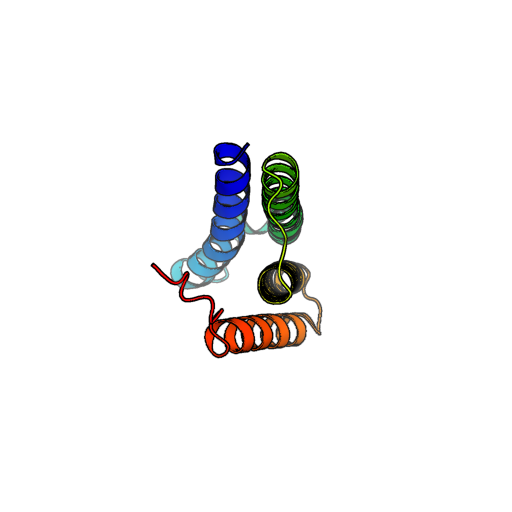 O 1
ATOM 863 N N . ASN A 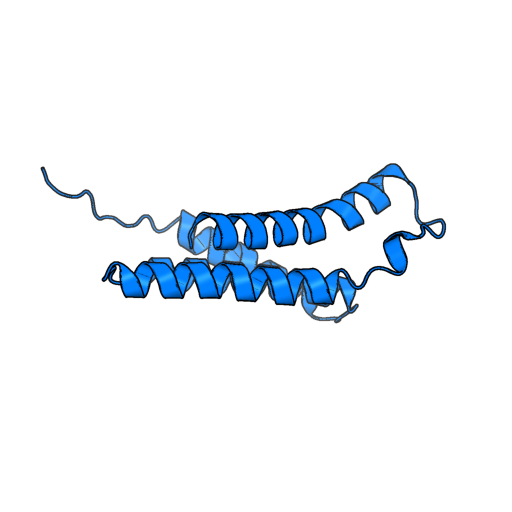1 111 ? -22.205 -3.927 5.124 1.00 56.88 111 ASN A N 1
ATOM 864 C CA . ASN A 1 111 ? -22.427 -3.677 6.539 1.00 56.88 111 ASN A CA 1
ATOM 865 C C . ASN A 1 111 ? -23.931 -3.471 6.682 1.00 56.88 111 ASN A C 1
ATOM 867 O O . ASN A 1 111 ? -24.416 -2.359 6.492 1.00 56.88 111 ASN A O 1
ATOM 871 N N . ASN A 1 112 ? -24.692 -4.530 6.946 1.00 48.94 112 ASN A N 1
ATOM 872 C CA . ASN A 1 112 ? -26.085 -4.398 7.355 1.00 48.94 112 ASN A CA 1
ATOM 873 C C . ASN A 1 112 ? -26.113 -3.834 8.781 1.00 48.94 112 ASN A C 1
ATOM 875 O O . ASN A 1 112 ? -26.460 -4.503 9.746 1.00 48.94 112 ASN A O 1
ATOM 879 N N . LYS A 1 113 ? -25.728 -2.569 8.894 1.00 47.78 113 LYS A N 1
ATOM 880 C CA . LYS A 1 113 ? -26.338 -1.623 9.803 1.00 47.78 113 LYS A CA 1
ATOM 881 C C . LYS A 1 113 ? -26.983 -0.581 8.911 1.00 47.78 113 LYS A C 1
ATOM 883 O O . LYS A 1 113 ? -26.422 0.475 8.647 1.00 47.78 113 LYS A O 1
ATOM 888 N N . LYS A 1 114 ? -28.176 -0.928 8.422 1.00 43.31 114 LYS A N 1
ATOM 889 C CA . LYS A 1 114 ? -29.249 0.060 8.426 1.00 43.31 114 LYS A CA 1
ATOM 890 C C . LYS A 1 114 ? -29.300 0.538 9.874 1.00 43.31 114 LYS A C 1
ATOM 892 O O . LYS A 1 114 ? -29.654 -0.239 10.755 1.00 43.31 114 LYS A O 1
ATOM 897 N N . GLU A 1 115 ? -28.754 1.719 10.122 1.00 40.69 115 GLU A N 1
ATOM 898 C CA . GLU A 1 115 ? -29.102 2.473 11.315 1.00 40.69 115 GLU A CA 1
ATOM 899 C C . GLU A 1 115 ? -30.617 2.665 11.218 1.00 40.69 115 GLU A C 1
ATOM 901 O O . GLU A 1 115 ? -31.115 3.268 10.268 1.00 40.69 115 GLU A O 1
ATOM 906 N N . GLU A 1 116 ? -31.326 1.954 12.091 1.00 38.81 116 GLU A N 1
ATOM 907 C CA . GLU A 1 116 ? -32.749 2.130 12.336 1.00 38.81 116 GLU A CA 1
ATOM 908 C C . GLU A 1 116 ? -32.977 3.595 12.733 1.00 38.81 116 GLU A C 1
ATOM 910 O O . GLU A 1 116 ? -32.197 4.149 13.513 1.00 38.81 116 GLU A O 1
ATOM 915 N N . GLU A 1 117 ? -33.990 4.199 12.108 1.00 34.69 117 GLU A N 1
ATOM 916 C CA . GLU A 1 117 ? -34.519 5.540 12.392 1.00 34.69 117 GLU A CA 1
ATOM 917 C C . GLU A 1 117 ? -34.870 5.747 13.873 1.00 34.69 117 GLU A C 1
ATOM 919 O O . GLU A 1 117 ? -35.367 4.790 14.515 1.00 34.69 117 GLU A O 1
#

Foldseek 3Di:
DLVLLVVLVVQLVCLLVVVVVCCVPPPPPDDPCLPDLSLVSNLVSQVVSLVVVVVVCVVVVHDDDPLNVLLNQLSNLCSNLSSCVSVVPPCSVVSNVVSVVSVVVSVVDDPPPPPDD

Organism: NCBI:txid477690

Secondary structure (DSSP, 8-state):
-HHHHHHHHHHHHHHHHHHHHHHHHH-SS--GGGGS-HHHHHHHHHHHHHHHHHHHHHHTTPPPPHHHHHHHHHHHHHHHHHHHHHTT-TTHHHHHHHHHHHHHHHHHS--------